Protein AF-A0A1Z5HUE1-F1 (afdb_monomer)

Secondary structure (DSSP, 8-state):
------THHHHHHHHHHHHHHHHHHHHHHHHHHHHHHHHHHHHHHHTS------HHHHHHHHHHHHHHHHHHHHHS--SHHHHHHHHHHHHHHH-TT----

InterPro domains:
  IPR019301 Flagellar protein FlgJ, N-terminal [PF10135] (54-87)

pLDDT: mean 76.31, std 17.21, range [38.12, 92.19]

Organism: NCBI:txid1246530

Sequence (101 aa):
MKVNLPETALVKNKEVANHSQADKLEKVCRRFEALLVERLLEAMDRTTFRSAETAATELYRDMYYMELARLVSENFQLGIAEKIYQQLQEQKLMLPGGDKG

Nearest PDB structures (foldseek):
  8or7-assembly2_A  TM=3.587E-01  e=9.261E+00  Chroococcidiopsis thermalis

Radius of gyration: 22.41 Å; Cα contacts (8 Å, |Δi|>4): 37; chains: 1; bounding box: 64×30×60 Å

Foldseek 3Di:
DDDDDDPVVPVVVVVVVVVVVLVVLLVVLLVVQLVVQLVVVVVVVVPDDDDDDDPVVVVVVSVVSSVVSVCCSVPPNPCRSVVVSVVVVVVVVVDPPPDDD

Mean predicted aligned error: 12.36 Å

Solvent-accessible surface area (backbone atoms only — not comparable to full-atom values): 5970 Å² total; per-residue (Å²): 137,86,83,82,76,73,74,74,66,62,58,60,55,55,53,56,55,49,51,59,50,53,56,50,51,49,52,49,28,38,54,50,38,17,54,50,43,27,52,49,53,54,56,57,52,71,73,54,92,75,73,96,73,52,73,68,58,52,54,53,45,56,54,48,41,51,51,49,14,48,50,32,46,74,76,53,66,86,54,55,27,60,50,52,47,51,53,53,53,52,49,63,72,68,49,95,80,84,81,90,129

Structure (mmCIF, N/CA/C/O backbone):
data_AF-A0A1Z5HUE1-F1
#
_entry.id   AF-A0A1Z5HUE1-F1
#
loop_
_atom_site.group_PDB
_atom_site.id
_atom_site.type_symbol
_atom_site.label_atom_id
_atom_site.label_alt_id
_atom_site.label_comp_id
_atom_site.label_asym_id
_atom_site.label_entity_id
_atom_site.label_seq_id
_atom_site.pdbx_PDB_ins_code
_atom_site.Cartn_x
_atom_site.Cartn_y
_atom_site.Cartn_z
_atom_site.occupancy
_atom_site.B_iso_or_equiv
_atom_site.auth_seq_id
_atom_site.auth_comp_id
_atom_site.auth_asym_id
_atom_site.auth_atom_id
_atom_site.pdbx_PDB_model_num
ATOM 1 N N . MET A 1 1 ? -46.916 21.495 37.120 1.00 38.22 1 MET A N 1
ATOM 2 C CA . MET A 1 1 ? -46.851 20.320 36.226 1.00 38.22 1 MET A CA 1
ATOM 3 C C . MET A 1 1 ? -45.495 20.356 35.530 1.00 38.22 1 MET A C 1
ATOM 5 O O . MET A 1 1 ? -45.300 21.190 34.660 1.00 38.22 1 MET A O 1
ATOM 9 N N . LYS A 1 2 ? -44.506 19.588 36.012 1.00 39.59 2 LYS A N 1
ATOM 10 C CA . LYS A 1 2 ? -43.179 19.519 35.377 1.00 39.59 2 LYS A CA 1
ATOM 11 C C . LYS A 1 2 ? -43.287 18.532 34.221 1.00 39.59 2 LYS A C 1
ATOM 13 O O . LYS A 1 2 ? -43.523 17.351 34.452 1.00 39.59 2 LYS A O 1
ATOM 18 N N . VAL A 1 3 ? -43.203 19.040 32.999 1.00 42.78 3 VAL A N 1
ATOM 19 C CA . VAL A 1 3 ? -43.184 18.220 31.788 1.00 42.78 3 VAL A CA 1
ATOM 20 C C . VAL A 1 3 ? -41.805 17.566 31.733 1.00 42.78 3 VAL A C 1
ATOM 22 O O . VAL A 1 3 ? -40.805 18.257 31.567 1.00 42.78 3 VAL A O 1
ATOM 25 N N . ASN A 1 4 ? -41.740 16.260 31.986 1.00 45.81 4 ASN A N 1
ATOM 26 C CA . ASN A 1 4 ? -40.517 15.482 31.826 1.00 45.81 4 ASN A CA 1
ATOM 27 C C . ASN A 1 4 ? -40.379 15.136 30.337 1.00 45.81 4 ASN A C 1
ATOM 29 O O . ASN A 1 4 ? -41.228 14.431 29.789 1.00 45.81 4 ASN A O 1
ATOM 33 N N . LEU A 1 5 ? -39.366 15.697 29.680 1.00 52.09 5 LEU A N 1
ATOM 34 C CA . LEU A 1 5 ? -39.021 15.398 28.292 1.00 52.09 5 LEU A CA 1
ATOM 35 C C . LEU A 1 5 ? -38.050 14.202 28.302 1.00 52.09 5 LEU A C 1
ATOM 37 O O . LEU A 1 5 ? -37.078 14.243 29.053 1.00 52.09 5 LEU A O 1
ATOM 41 N N . PRO A 1 6 ? -38.283 13.131 27.524 1.00 49.28 6 PRO A N 1
ATOM 42 C CA . PRO A 1 6 ? -37.566 11.874 27.719 1.00 49.28 6 PRO A CA 1
ATOM 43 C C . PRO A 1 6 ? -36.095 11.971 27.268 1.00 49.28 6 PRO A C 1
ATOM 45 O O . PRO A 1 6 ? -35.805 12.133 26.082 1.00 49.28 6 PRO A O 1
ATOM 48 N N . GLU A 1 7 ? -35.164 11.792 28.214 1.00 55.47 7 GLU A N 1
ATOM 49 C CA . GLU A 1 7 ? -33.698 11.699 28.021 1.00 55.47 7 GLU A CA 1
ATOM 50 C C . GLU A 1 7 ? -33.264 10.649 26.974 1.00 55.47 7 GLU A C 1
ATOM 52 O O . GLU A 1 7 ? -32.146 10.681 26.461 1.00 55.47 7 GLU A O 1
ATOM 57 N N . THR A 1 8 ? -34.157 9.740 26.581 1.00 49.66 8 THR A N 1
ATOM 58 C CA . THR A 1 8 ? -33.888 8.647 25.636 1.00 49.66 8 THR A CA 1
ATOM 59 C C . THR A 1 8 ? -33.630 9.089 24.190 1.00 49.66 8 THR A C 1
ATOM 61 O O . THR A 1 8 ? -33.119 8.297 23.399 1.00 49.66 8 THR A O 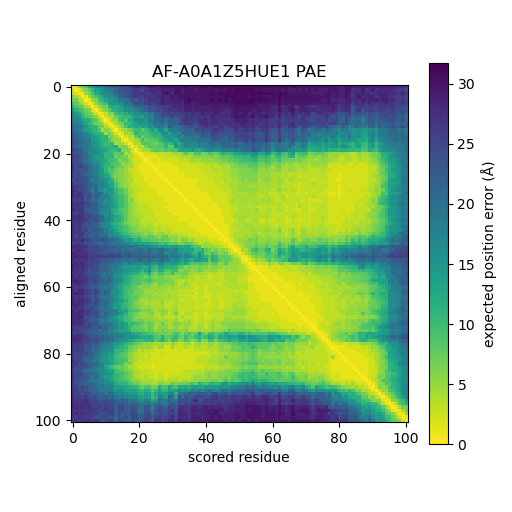1
ATOM 64 N N . ALA A 1 9 ? -33.973 10.325 23.807 1.00 48.88 9 ALA A N 1
ATOM 65 C CA . ALA A 1 9 ? -33.762 10.818 22.438 1.00 48.88 9 ALA A CA 1
ATOM 66 C C . ALA A 1 9 ? -32.333 11.341 22.178 1.00 48.88 9 ALA A C 1
ATOM 68 O O . ALA A 1 9 ? -31.880 11.352 21.034 1.00 48.88 9 ALA A O 1
ATOM 69 N N . LEU A 1 10 ? -31.610 11.753 23.223 1.00 51.38 10 LEU A N 1
ATOM 70 C CA . LEU A 1 10 ? -30.297 12.402 23.099 1.00 51.38 10 LEU A CA 1
ATOM 71 C C . LEU A 1 10 ? -29.151 11.385 22.954 1.00 51.38 10 LEU A C 1
ATOM 73 O O . LEU A 1 10 ? -28.212 11.614 22.193 1.00 51.38 10 LEU A O 1
ATOM 77 N N . VAL A 1 11 ? -29.272 10.223 23.603 1.00 53.47 11 VAL A N 1
ATOM 78 C CA . VAL A 1 11 ? -28.262 9.147 23.570 1.00 53.47 11 VAL A CA 1
ATOM 79 C C . VAL A 1 11 ? -28.190 8.476 22.191 1.00 53.47 11 VAL A C 1
ATOM 81 O O . VAL A 1 11 ? -27.101 8.280 21.655 1.00 53.47 11 VAL A O 1
ATOM 84 N N . LYS A 1 12 ? -29.340 8.240 21.541 1.00 50.56 12 LYS A N 1
ATOM 85 C CA . LYS A 1 12 ? -29.399 7.617 20.204 1.00 50.56 12 LYS A CA 1
ATOM 86 C C . LYS A 1 12 ? -28.666 8.414 19.119 1.00 50.56 12 LYS A C 1
ATOM 88 O O . LYS A 1 12 ? -28.101 7.818 18.209 1.00 50.56 12 LYS A O 1
ATOM 93 N N . ASN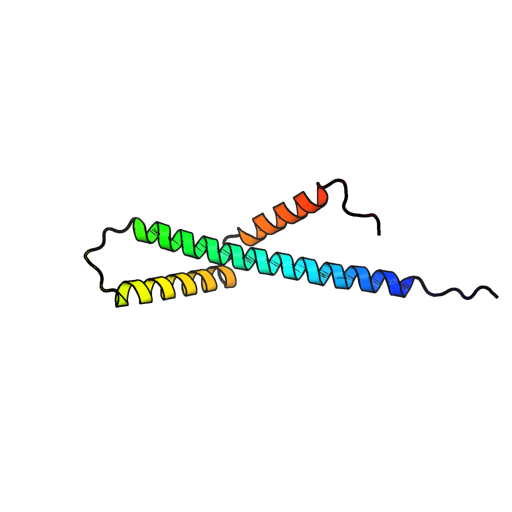 A 1 13 ? -28.632 9.745 19.208 1.00 54.34 13 ASN A N 1
ATOM 94 C CA . ASN A 1 13 ? -27.968 10.579 18.200 1.00 54.34 13 ASN A CA 1
ATOM 95 C C . ASN A 1 13 ? -26.436 10.587 18.342 1.00 54.34 13 ASN A C 1
ATOM 97 O O . ASN A 1 13 ? -25.733 10.639 17.332 1.00 54.34 13 ASN A O 1
ATOM 101 N N . LYS A 1 14 ? -25.908 10.496 19.572 1.00 53.16 14 LYS A N 1
ATOM 102 C CA . LYS A 1 14 ? -24.455 10.453 19.826 1.00 53.16 14 LYS A CA 1
ATOM 103 C C . LYS A 1 14 ? -23.839 9.133 19.344 1.00 53.16 14 LYS A C 1
ATOM 105 O O . LYS A 1 14 ? -22.748 9.139 18.780 1.00 53.16 14 LYS A O 1
ATOM 110 N N . GLU A 1 15 ? -24.540 8.013 19.507 1.00 54.97 15 GLU A N 1
ATOM 111 C CA . GLU A 1 15 ? -24.059 6.692 19.074 1.00 54.97 15 GLU A CA 1
ATOM 112 C C . GLU A 1 15 ? -24.017 6.551 17.545 1.00 54.97 15 GLU A C 1
ATOM 114 O O . GLU A 1 15 ? -23.006 6.126 16.988 1.00 54.97 15 GLU A O 1
ATOM 119 N N . VAL A 1 16 ? -25.061 7.007 16.845 1.00 59.06 16 VAL A N 1
ATOM 120 C CA . VAL A 1 16 ? -25.121 6.978 15.371 1.00 59.06 16 VAL A CA 1
ATOM 121 C C . VAL A 1 16 ? -24.062 7.900 14.744 1.00 59.06 16 VAL A C 1
ATOM 123 O O . VAL A 1 16 ? -23.42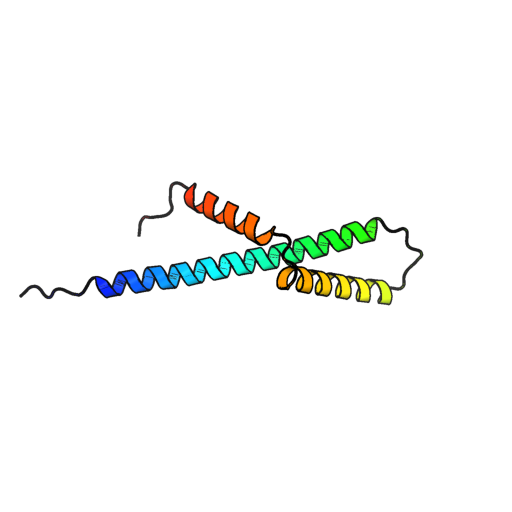2 7.540 13.753 1.00 59.06 16 VAL A O 1
ATOM 126 N N . ALA A 1 17 ? -23.817 9.071 15.341 1.00 60.03 17 ALA A N 1
ATOM 127 C CA . ALA A 1 17 ? -22.771 9.989 14.890 1.00 60.03 17 ALA A CA 1
ATOM 128 C C . ALA A 1 17 ? -21.355 9.416 15.091 1.00 60.03 17 ALA A C 1
ATOM 130 O O . ALA A 1 17 ? -20.497 9.578 14.220 1.00 60.03 17 ALA A O 1
ATOM 131 N N . ASN A 1 18 ? -21.115 8.718 16.206 1.00 61.47 18 ASN A N 1
ATOM 132 C CA . ASN A 1 18 ? -19.838 8.055 16.474 1.00 61.47 18 ASN A CA 1
ATOM 133 C C . ASN A 1 18 ? -19.590 6.870 15.535 1.00 61.47 18 ASN A C 1
ATOM 135 O O . ASN A 1 18 ? -18.476 6.733 15.029 1.00 61.47 18 ASN A O 1
ATOM 139 N N . HIS A 1 19 ? -20.621 6.078 15.225 1.00 63.59 19 HIS A N 1
ATOM 140 C CA . HIS A 1 19 ? -20.511 4.987 14.254 1.00 63.59 19 HIS A CA 1
ATOM 141 C C . HIS A 1 19 ? -20.126 5.514 12.862 1.00 63.59 19 HIS A C 1
ATOM 143 O O . HIS A 1 19 ? -19.202 5.004 12.234 1.00 63.59 19 HIS A O 1
ATOM 149 N N . SER A 1 20 ? -20.738 6.623 12.425 1.00 75.06 20 SER A N 1
ATOM 150 C CA . SER A 1 20 ? -20.401 7.268 11.148 1.00 75.06 20 SER A CA 1
ATOM 151 C C . SER A 1 20 ? -18.944 7.742 11.072 1.00 75.06 20 SER A C 1
ATOM 153 O O . SER A 1 20 ? -18.345 7.735 9.995 1.00 75.06 20 SER A O 1
ATOM 155 N N . GLN A 1 21 ? -18.359 8.184 12.190 1.00 79.25 21 GLN A N 1
ATOM 156 C CA . GLN A 1 21 ? -16.957 8.605 12.223 1.00 79.25 21 GLN A CA 1
ATOM 157 C C . GLN A 1 21 ? -15.989 7.421 12.257 1.00 79.25 21 GLN A C 1
ATOM 159 O O . GLN A 1 21 ? -14.972 7.473 11.567 1.00 79.25 21 GLN A O 1
ATOM 164 N N . ALA A 1 22 ? -16.308 6.366 13.012 1.00 80.75 22 ALA A N 1
ATOM 165 C CA . ALA A 1 22 ? -15.514 5.140 13.048 1.00 80.75 22 ALA A CA 1
ATOM 166 C C . ALA A 1 22 ? -15.399 4.517 11.647 1.00 80.75 22 ALA A C 1
ATOM 168 O O . ALA A 1 22 ? -14.289 4.285 11.168 1.00 80.75 22 ALA A O 1
ATOM 169 N N . ASP A 1 23 ? -16.521 4.404 10.931 1.00 84.69 23 ASP A N 1
ATOM 170 C CA . ASP A 1 23 ? -16.559 3.849 9.573 1.00 84.69 23 ASP A CA 1
ATOM 171 C C . ASP A 1 23 ? -15.757 4.694 8.572 1.00 84.69 23 ASP A C 1
ATOM 173 O O . ASP A 1 23 ? -15.142 4.180 7.635 1.00 84.69 23 ASP A O 1
ATOM 177 N N . LYS A 1 24 ? -15.766 6.024 8.736 1.00 88.00 24 LYS A N 1
ATOM 178 C CA . LYS A 1 24 ? -14.967 6.932 7.897 1.00 88.00 24 LYS A CA 1
ATOM 179 C C . LYS A 1 24 ? -13.478 6.763 8.165 1.00 88.00 24 LYS A C 1
ATOM 181 O O . LYS A 1 24 ? -12.706 6.740 7.209 1.00 88.00 24 LYS A O 1
ATOM 186 N N . LEU A 1 25 ? -13.086 6.648 9.433 1.00 87.62 25 LEU A N 1
ATOM 187 C CA . LEU A 1 25 ? -11.694 6.449 9.819 1.00 87.62 25 LEU A CA 1
ATOM 188 C C . LEU A 1 25 ? -11.166 5.123 9.266 1.00 87.62 25 LEU A C 1
ATOM 190 O O . LEU A 1 25 ? -10.120 5.112 8.625 1.00 87.62 25 LEU A O 1
ATOM 194 N N . GLU A 1 26 ? -11.936 4.043 9.408 1.00 88.31 26 GLU A N 1
ATOM 195 C CA . GLU A 1 26 ? -11.585 2.736 8.847 1.00 88.31 26 GLU A CA 1
ATOM 196 C C . GLU A 1 26 ? -11.399 2.804 7.322 1.00 88.31 26 GLU A C 1
ATOM 198 O O . GLU A 1 26 ? -10.387 2.349 6.787 1.00 88.31 26 GLU A O 1
ATOM 203 N N . LYS A 1 27 ? -12.328 3.450 6.603 1.00 89.38 27 LYS A N 1
ATOM 204 C CA . LYS A 1 27 ? -12.222 3.636 5.144 1.00 89.38 27 LYS A CA 1
ATOM 205 C C . LYS A 1 27 ? -10.975 4.414 4.733 1.00 89.38 27 LYS A C 1
ATOM 207 O O . LYS A 1 27 ? -10.382 4.109 3.700 1.00 89.38 27 LYS A O 1
ATOM 212 N N . VAL A 1 28 ? -10.581 5.424 5.505 1.00 91.31 28 VAL A N 1
ATOM 213 C CA . VAL A 1 28 ? -9.358 6.191 5.239 1.00 91.31 28 VAL A CA 1
ATOM 214 C C . VAL A 1 28 ? -8.119 5.331 5.480 1.00 91.31 28 VAL A C 1
ATOM 216 O O . VAL A 1 28 ? -7.232 5.323 4.630 1.00 91.31 28 VAL A O 1
ATOM 219 N N . CYS A 1 29 ? -8.080 4.554 6.566 1.00 91.12 29 CYS A N 1
ATOM 220 C CA . CYS A 1 29 ? -6.988 3.619 6.842 1.00 91.12 29 CYS A CA 1
ATOM 221 C C . CYS A 1 29 ? -6.820 2.587 5.715 1.00 91.12 29 CYS A C 1
ATOM 223 O O . CYS A 1 29 ? -5.702 2.372 5.255 1.00 91.12 29 CYS A O 1
ATOM 225 N N . ARG A 1 30 ? -7.922 2.023 5.198 1.00 89.56 30 ARG A N 1
ATOM 226 C CA . ARG A 1 30 ? -7.894 1.095 4.050 1.00 89.56 30 ARG A CA 1
ATOM 227 C C . ARG A 1 30 ? -7.346 1.748 2.777 1.00 89.56 30 ARG A C 1
ATOM 229 O O . ARG A 1 30 ? -6.512 1.171 2.089 1.00 89.56 30 ARG A O 1
ATOM 236 N N . ARG A 1 31 ? -7.758 2.986 2.478 1.00 89.62 31 ARG A N 1
ATOM 237 C CA . ARG A 1 31 ? -7.212 3.748 1.335 1.00 89.62 31 ARG A CA 1
ATOM 238 C C . ARG A 1 31 ? -5.722 4.040 1.489 1.00 89.62 31 ARG A C 1
ATOM 240 O O . ARG A 1 31 ? -4.997 4.064 0.500 1.00 89.62 31 ARG A O 1
ATOM 247 N N . PHE A 1 32 ? -5.271 4.277 2.714 1.00 91.69 32 PHE A N 1
ATOM 248 C CA . PHE A 1 32 ? -3.861 4.507 2.992 1.00 91.69 32 PHE A CA 1
ATOM 249 C C . PHE A 1 32 ? -3.028 3.231 2.826 1.00 91.69 32 PHE A C 1
ATOM 251 O O . PHE A 1 32 ? -1.939 3.289 2.263 1.00 91.69 32 PHE A O 1
ATOM 258 N N . GLU A 1 33 ? -3.551 2.076 3.247 1.00 89.56 33 GLU A N 1
ATOM 259 C CA . GLU A 1 33 ? -2.924 0.781 2.966 1.00 89.56 33 GLU A CA 1
ATOM 260 C C . GLU A 1 33 ? -2.789 0.544 1.457 1.00 89.56 33 GLU A C 1
ATOM 262 O O . GLU A 1 33 ? -1.704 0.185 1.012 1.00 89.56 33 GLU A O 1
ATOM 267 N N . ALA A 1 34 ? -3.820 0.843 0.657 1.00 90.62 34 ALA A N 1
ATOM 268 C CA . ALA A 1 34 ? -3.726 0.762 -0.804 1.00 90.62 34 ALA A CA 1
ATOM 269 C C . ALA A 1 34 ? -2.571 1.619 -1.355 1.00 90.62 34 ALA A C 1
ATOM 271 O O . ALA A 1 34 ? -1.743 1.132 -2.118 1.00 90.62 34 ALA A O 1
ATOM 272 N N . LEU A 1 35 ? -2.455 2.872 -0.908 1.00 91.00 35 LEU A N 1
ATOM 273 C CA . LEU A 1 35 ? -1.359 3.755 -1.315 1.00 91.00 35 LEU A CA 1
ATOM 274 C C . LEU A 1 35 ? 0.017 3.189 -0.925 1.00 91.00 35 LEU A C 1
ATOM 276 O O . LEU A 1 35 ? 0.966 3.265 -1.699 1.00 91.00 35 LEU A O 1
ATOM 280 N N . LEU A 1 36 ? 0.144 2.615 0.272 1.00 92.00 36 LEU A N 1
ATOM 281 C CA . LEU A 1 36 ? 1.392 1.992 0.713 1.00 92.00 36 LEU A CA 1
ATOM 282 C C . LEU A 1 36 ? 1.753 0.766 -0.124 1.00 92.00 36 LEU A C 1
ATOM 284 O O . LEU A 1 36 ? 2.921 0.598 -0.470 1.00 92.00 36 LEU A O 1
ATOM 288 N N . VAL A 1 37 ? 0.769 -0.070 -0.459 1.00 91.19 37 VAL A N 1
ATOM 289 C CA . VAL A 1 37 ? 0.975 -1.240 -1.320 1.00 91.19 37 VAL A CA 1
ATOM 290 C C . VAL A 1 37 ? 1.437 -0.806 -2.705 1.00 91.19 37 VAL A C 1
ATOM 292 O O . VAL A 1 37 ? 2.403 -1.366 -3.210 1.00 91.19 37 VAL A O 1
ATOM 295 N N . GLU A 1 38 ? 0.815 0.217 -3.292 1.00 91.25 38 GLU A N 1
ATOM 296 C CA . GLU A 1 38 ? 1.248 0.784 -4.574 1.00 91.25 38 GLU A CA 1
ATOM 297 C C . GLU A 1 38 ? 2.730 1.185 -4.520 1.00 91.25 38 GLU A C 1
ATOM 299 O O . GLU A 1 38 ? 3.532 0.725 -5.331 1.00 91.25 38 GLU A O 1
ATOM 304 N N . ARG A 1 39 ? 3.131 1.953 -3.498 1.00 92.00 39 ARG A N 1
ATOM 305 C CA . ARG A 1 39 ? 4.529 2.388 -3.345 1.00 92.0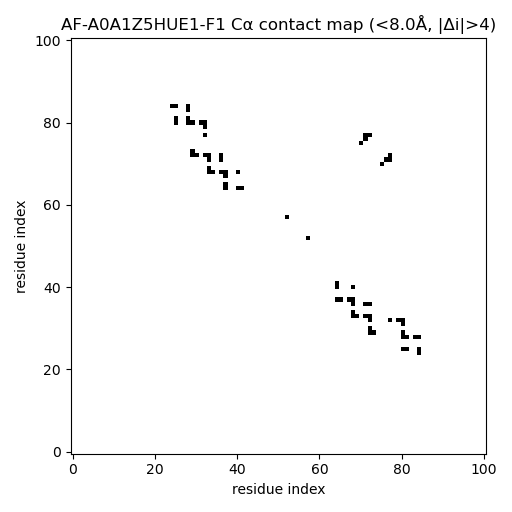0 39 ARG A CA 1
ATOM 306 C C . ARG A 1 39 ? 5.490 1.240 -3.074 1.00 92.00 39 ARG A C 1
ATOM 308 O O . ARG A 1 39 ? 6.639 1.299 -3.509 1.00 92.00 39 ARG A O 1
ATOM 315 N N . LEU A 1 40 ? 5.044 0.202 -2.373 1.00 90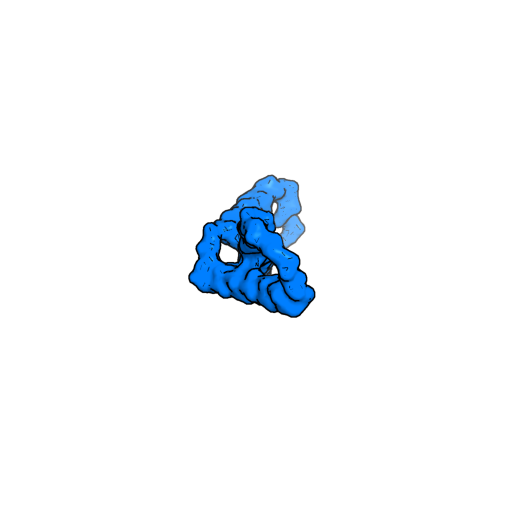.75 40 LEU A N 1
ATOM 316 C CA . LEU A 1 40 ? 5.829 -1.010 -2.172 1.00 90.75 40 LEU A CA 1
ATOM 317 C C . LEU A 1 40 ? 6.074 -1.724 -3.507 1.00 90.75 40 LEU A C 1
ATOM 319 O O . LEU A 1 40 ? 7.212 -2.095 -3.790 1.00 90.75 40 LEU A O 1
ATOM 323 N N . LEU A 1 41 ? 5.039 -1.866 -4.337 1.00 90.38 41 LEU A N 1
ATOM 324 C CA . LEU A 1 41 ? 5.143 -2.477 -5.664 1.00 90.38 41 LEU A CA 1
ATOM 325 C C . LEU A 1 41 ? 6.063 -1.666 -6.585 1.00 90.38 41 LEU A C 1
ATOM 327 O O . LEU A 1 41 ? 6.953 -2.243 -7.208 1.00 90.38 41 LEU A O 1
ATOM 331 N N . GLU A 1 42 ? 5.924 -0.338 -6.608 1.00 90.00 42 GLU A N 1
ATOM 332 C CA . GLU A 1 42 ? 6.836 0.553 -7.338 1.00 90.00 42 GLU A CA 1
ATOM 333 C C . GLU A 1 42 ? 8.290 0.404 -6.857 1.00 90.00 42 GLU A C 1
ATOM 335 O O . GLU A 1 42 ? 9.219 0.342 -7.663 1.00 90.00 42 GLU A O 1
ATOM 340 N N . ALA A 1 43 ? 8.516 0.350 -5.540 1.00 90.38 43 ALA A N 1
ATOM 341 C CA . ALA A 1 43 ? 9.855 0.205 -4.974 1.00 90.38 43 ALA A CA 1
ATOM 342 C C . ALA A 1 43 ? 10.483 -1.145 -5.341 1.00 90.38 43 ALA A C 1
ATOM 344 O O . ALA A 1 43 ? 11.664 -1.192 -5.685 1.00 90.38 43 ALA A O 1
ATOM 345 N N . MET A 1 44 ? 9.696 -2.225 -5.315 1.00 88.12 44 MET A N 1
ATOM 346 C CA . MET A 1 44 ? 10.123 -3.543 -5.786 1.00 88.12 44 MET A CA 1
ATOM 347 C C . MET A 1 44 ? 10.464 -3.510 -7.277 1.00 88.12 44 MET A C 1
ATOM 349 O O . MET A 1 44 ? 11.501 -4.045 -7.671 1.00 88.12 44 MET A O 1
ATOM 353 N N . ASP A 1 45 ? 9.660 -2.828 -8.095 1.00 86.00 45 ASP A N 1
ATOM 354 C CA . ASP A 1 45 ? 9.928 -2.703 -9.527 1.00 86.00 45 ASP A CA 1
ATOM 355 C C . ASP A 1 45 ? 11.248 -1.991 -9.823 1.00 86.00 45 ASP A C 1
ATOM 357 O O . ASP A 1 45 ? 12.030 -2.454 -10.651 1.00 86.00 45 ASP A O 1
ATOM 361 N N . ARG A 1 46 ? 11.563 -0.922 -9.084 1.00 86.88 46 ARG A N 1
ATOM 362 C CA . ARG A 1 46 ? 12.829 -0.181 -9.234 1.00 86.88 46 ARG A CA 1
ATOM 363 C C . ARG A 1 46 ? 14.075 -1.028 -8.975 1.00 86.88 46 ARG A C 1
ATOM 365 O O . ARG A 1 46 ? 15.158 -0.657 -9.419 1.00 86.88 46 ARG A O 1
ATOM 372 N N . THR A 1 47 ? 13.949 -2.146 -8.257 1.00 88.31 47 THR A N 1
ATOM 373 C CA . THR A 1 47 ? 15.065 -3.086 -8.047 1.00 88.31 47 THR A CA 1
ATOM 374 C C . THR A 1 47 ? 15.301 -4.020 -9.233 1.00 88.31 47 THR A C 1
ATOM 376 O O . THR A 1 47 ? 16.319 -4.713 -9.277 1.00 88.31 47 THR A O 1
ATOM 379 N N . THR A 1 48 ? 14.394 -4.038 -10.214 1.00 85.50 48 THR A N 1
ATOM 380 C CA . THR A 1 48 ? 14.545 -4.841 -11.427 1.00 85.50 48 THR A CA 1
ATOM 381 C C . THR A 1 48 ? 15.386 -4.094 -12.461 1.00 85.50 48 THR A C 1
ATOM 383 O O . THR A 1 48 ? 15.161 -2.921 -12.750 1.00 85.50 48 THR A O 1
ATOM 386 N N . PHE A 1 49 ? 16.393 -4.765 -13.026 1.00 75.31 49 PHE A N 1
ATOM 387 C CA . PHE A 1 49 ? 17.206 -4.184 -14.093 1.00 75.31 49 PHE A CA 1
ATOM 388 C C . PHE A 1 49 ? 16.421 -4.243 -15.405 1.00 75.31 49 PHE A C 1
ATOM 390 O O . PHE A 1 49 ? 16.150 -5.333 -15.914 1.00 75.31 49 PHE A O 1
ATOM 397 N N . ARG A 1 50 ? 16.043 -3.083 -15.948 1.00 72.94 50 ARG A N 1
ATOM 398 C CA . ARG A 1 50 ? 15.228 -2.994 -17.165 1.00 72.94 50 ARG A CA 1
ATOM 399 C C . ARG A 1 50 ? 16.006 -2.353 -18.311 1.00 72.94 50 ARG A C 1
ATOM 401 O O . ARG A 1 50 ? 16.780 -1.419 -18.118 1.00 72.94 50 ARG A O 1
ATOM 408 N N . SER A 1 51 ? 15.817 -2.902 -19.510 1.00 75.50 51 SER A N 1
ATOM 409 C CA . SER A 1 51 ? 16.254 -2.263 -20.757 1.00 75.50 51 SER A CA 1
ATOM 410 C C . SER A 1 51 ? 15.336 -1.077 -21.075 1.00 75.50 51 SER A C 1
ATOM 412 O O . SER A 1 51 ? 14.305 -0.928 -20.430 1.00 75.50 51 SER A O 1
ATOM 414 N N . ALA A 1 52 ? 15.710 -0.213 -22.024 1.00 72.00 52 ALA A N 1
ATOM 415 C CA . ALA A 1 52 ? 14.923 0.977 -22.355 1.00 72.00 52 ALA A CA 1
ATOM 416 C C . ALA A 1 52 ? 13.470 0.606 -22.702 1.00 72.00 52 ALA A C 1
ATOM 418 O O . ALA A 1 52 ? 13.212 -0.066 -23.702 1.00 72.00 52 ALA A O 1
ATOM 419 N N . GLU A 1 53 ? 12.531 1.032 -21.860 1.00 80.62 53 GLU A N 1
ATOM 420 C CA . GLU A 1 53 ? 11.110 0.758 -22.036 1.00 80.62 53 GLU A CA 1
ATOM 421 C C . GLU A 1 53 ? 10.444 1.863 -22.853 1.00 80.62 53 GLU A C 1
ATOM 423 O O . GLU A 1 53 ? 10.926 2.992 -22.941 1.00 80.62 53 GLU A O 1
ATOM 428 N N . THR A 1 54 ? 9.327 1.528 -23.494 1.00 87.75 54 THR A N 1
ATOM 429 C CA . THR A 1 54 ? 8.520 2.536 -24.183 1.00 87.75 54 THR A CA 1
ATOM 430 C C . THR A 1 54 ? 7.620 3.255 -23.181 1.00 87.75 54 THR A C 1
ATOM 432 O O . THR A 1 54 ? 7.155 2.640 -22.222 1.00 87.75 54 THR A O 1
ATOM 435 N N . ALA A 1 55 ? 7.272 4.516 -23.449 1.00 86.75 55 ALA A N 1
ATOM 436 C CA . ALA A 1 55 ? 6.330 5.276 -22.618 1.00 86.75 55 ALA A CA 1
ATOM 437 C C . ALA A 1 55 ? 4.965 4.570 -22.446 1.00 86.75 55 ALA A C 1
ATOM 439 O O . ALA A 1 55 ? 4.305 4.710 -21.420 1.00 86.75 55 ALA A O 1
ATOM 440 N N . ALA A 1 56 ? 4.539 3.769 -23.431 1.00 88.75 56 ALA A N 1
ATOM 441 C CA . ALA A 1 56 ? 3.322 2.964 -23.328 1.00 88.75 56 ALA A CA 1
ATOM 442 C C . ALA A 1 56 ? 3.447 1.846 -22.276 1.00 88.75 56 ALA A C 1
ATOM 444 O O . ALA A 1 56 ? 2.482 1.533 -21.580 1.00 88.75 56 ALA A O 1
ATOM 445 N N . THR A 1 57 ? 4.635 1.250 -22.152 1.00 88.25 57 THR A N 1
ATOM 446 C CA . THR A 1 57 ? 4.933 0.206 -21.164 1.00 88.25 57 THR A CA 1
ATOM 447 C C . THR A 1 57 ? 4.990 0.772 -19.748 1.00 88.25 57 THR A C 1
ATOM 449 O O . THR A 1 57 ? 4.513 0.114 -18.824 1.00 88.25 57 THR A O 1
ATOM 452 N N . GLU A 1 58 ? 5.534 1.979 -19.581 1.00 87.38 58 GLU A N 1
ATOM 453 C CA . GLU A 1 58 ? 5.532 2.702 -18.302 1.00 87.38 58 GLU A CA 1
ATOM 454 C C . GLU A 1 58 ? 4.099 3.029 -17.866 1.00 87.38 58 GLU A C 1
ATOM 456 O O . GLU A 1 58 ? 3.673 2.608 -16.795 1.00 87.38 58 GLU A O 1
ATOM 461 N N . LEU A 1 59 ? 3.302 3.647 -18.745 1.00 88.88 59 LEU A N 1
ATOM 462 C CA . LEU A 1 59 ? 1.912 3.991 -18.434 1.00 88.88 59 LEU A CA 1
ATOM 463 C C . LEU A 1 59 ? 1.077 2.763 -18.041 1.00 88.88 59 LEU A C 1
ATOM 465 O O . LEU A 1 59 ? 0.333 2.796 -17.061 1.00 88.88 59 LEU A O 1
ATOM 469 N N . TYR A 1 60 ? 1.188 1.669 -18.802 1.00 91.12 60 TYR A N 1
ATOM 470 C CA . TYR A 1 60 ? 0.451 0.443 -18.496 1.00 91.12 60 TYR A CA 1
ATOM 471 C C . TYR A 1 60 ? 0.856 -0.141 -17.139 1.00 91.12 60 TYR A C 1
ATOM 473 O O . TYR A 1 60 ? 0.017 -0.672 -16.411 1.00 91.12 60 TYR A O 1
ATOM 481 N N . ARG A 1 61 ? 2.139 -0.040 -16.785 1.00 89.44 61 ARG A N 1
ATOM 482 C CA . ARG A 1 61 ? 2.646 -0.520 -15.502 1.00 89.44 61 ARG A CA 1
ATOM 483 C C . ARG A 1 61 ? 2.090 0.277 -14.335 1.00 89.44 61 ARG A C 1
ATOM 485 O O . ARG A 1 61 ? 1.636 -0.340 -13.377 1.00 89.44 61 ARG A O 1
ATOM 492 N N . ASP A 1 62 ? 2.093 1.599 -14.429 1.00 89.12 62 ASP A N 1
ATOM 493 C CA . ASP A 1 62 ? 1.557 2.453 -13.368 1.00 89.12 62 ASP A CA 1
ATOM 494 C C . ASP A 1 62 ? 0.081 2.117 -13.113 1.00 89.12 62 ASP A C 1
ATOM 496 O O . ASP A 1 62 ? -0.340 1.895 -11.976 1.00 89.12 62 ASP A O 1
ATOM 500 N N . MET A 1 63 ? -0.696 1.943 -14.189 1.00 92.19 63 MET A N 1
ATOM 501 C CA . MET A 1 63 ? -2.088 1.493 -14.095 1.00 92.19 63 MET 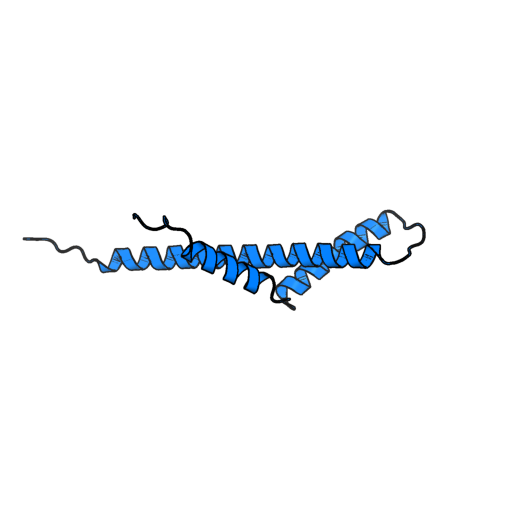A CA 1
ATOM 502 C C . MET A 1 63 ? -2.216 0.100 -13.461 1.00 92.19 63 MET A C 1
ATOM 504 O O . MET A 1 63 ? -3.124 -0.138 -12.663 1.00 92.19 63 MET A O 1
ATOM 508 N N . TYR A 1 64 ? -1.313 -0.821 -13.805 1.00 92.00 64 TYR A N 1
ATOM 509 C CA . TYR A 1 64 ? -1.295 -2.173 -13.256 1.00 92.00 64 TYR A CA 1
ATOM 510 C C . TYR A 1 64 ? -0.994 -2.187 -11.752 1.00 92.00 64 TYR A C 1
ATOM 512 O O . TYR A 1 64 ? -1.677 -2.889 -11.005 1.00 92.00 64 TYR A O 1
ATOM 520 N N . TYR A 1 65 ? -0.023 -1.398 -11.286 1.00 91.44 65 TYR A N 1
ATOM 521 C CA . TYR A 1 65 ? 0.295 -1.297 -9.859 1.00 91.44 65 TYR A CA 1
ATOM 522 C C . TYR A 1 65 ? -0.820 -0.650 -9.056 1.00 91.44 65 TYR A C 1
ATOM 524 O O . TYR A 1 65 ? -1.145 -1.153 -7.981 1.00 91.44 65 TYR A O 1
ATOM 532 N N . MET A 1 66 ? -1.458 0.386 -9.597 1.00 88.75 66 MET A N 1
ATOM 533 C CA . MET A 1 66 ? -2.612 1.011 -8.959 1.00 88.75 66 MET A CA 1
ATOM 534 C C . MET A 1 66 ? -3.764 0.006 -8.769 1.00 88.75 66 MET A C 1
ATOM 536 O O . MET A 1 66 ? -4.345 -0.079 -7.684 1.00 88.75 66 MET A O 1
ATOM 540 N N . GLU A 1 67 ? -4.075 -0.803 -9.788 1.00 89.88 67 GLU A N 1
ATOM 541 C CA . GLU A 1 67 ? -5.151 -1.800 -9.696 1.00 89.88 67 GLU A CA 1
ATOM 542 C C . GLU A 1 67 ? -4.785 -2.970 -8.775 1.00 89.88 67 GLU A C 1
ATOM 544 O O . GLU A 1 67 ? -5.610 -3.406 -7.970 1.00 89.88 67 GLU A O 1
ATOM 549 N N . LEU A 1 68 ? -3.539 -3.451 -8.825 1.00 88.94 68 LEU A N 1
ATOM 550 C CA . LEU A 1 68 ? -3.057 -4.455 -7.876 1.00 88.94 68 LEU A CA 1
ATOM 551 C C . LEU A 1 68 ? -3.147 -3.956 -6.435 1.00 88.94 68 LEU A C 1
ATOM 553 O O . LEU A 1 68 ? -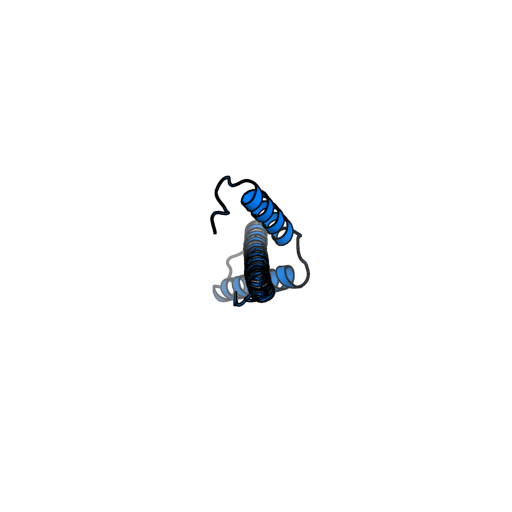3.626 -4.682 -5.567 1.00 88.94 68 LEU A O 1
ATOM 557 N N . ALA A 1 69 ? -2.722 -2.723 -6.175 1.00 88.38 69 ALA A N 1
ATOM 558 C CA . ALA A 1 69 ? -2.781 -2.128 -4.851 1.00 88.38 69 ALA A CA 1
ATOM 559 C C . ALA A 1 69 ? -4.220 -2.022 -4.331 1.00 88.38 69 ALA A C 1
ATOM 561 O O . ALA A 1 69 ? -4.491 -2.361 -3.175 1.00 88.38 69 ALA A O 1
ATOM 562 N N . ARG A 1 70 ? -5.164 -1.644 -5.206 1.00 86.38 70 ARG A N 1
ATOM 563 C CA . ARG A 1 70 ? -6.601 -1.655 -4.908 1.00 86.38 70 ARG A CA 1
ATOM 564 C C . ARG A 1 70 ? -7.076 -3.062 -4.538 1.00 86.38 70 ARG A C 1
ATOM 566 O O . ARG A 1 70 ? -7.644 -3.243 -3.462 1.00 86.38 70 ARG A O 1
ATOM 573 N N . LEU A 1 71 ? -6.789 -4.060 -5.377 1.00 87.81 71 LEU A N 1
ATOM 574 C CA . LEU A 1 71 ? -7.197 -5.452 -5.157 1.00 87.81 71 LEU A CA 1
ATOM 575 C C . LEU A 1 71 ? -6.609 -6.050 -3.877 1.00 87.81 71 LEU A C 1
ATOM 577 O O . LEU A 1 71 ? -7.318 -6.772 -3.176 1.00 87.81 71 LEU A O 1
ATOM 581 N N . VAL A 1 72 ? -5.348 -5.745 -3.563 1.00 84.06 72 VAL A N 1
ATOM 582 C CA . VAL A 1 72 ? -4.695 -6.169 -2.320 1.00 84.06 72 VAL A CA 1
ATOM 583 C C . VAL A 1 72 ? -5.387 -5.519 -1.125 1.00 84.06 72 VAL A C 1
ATOM 585 O O . VAL A 1 72 ? -5.814 -6.230 -0.227 1.00 84.06 72 VAL A O 1
ATOM 588 N N . SER A 1 73 ? -5.627 -4.207 -1.143 1.00 80.00 73 SER A N 1
ATOM 589 C CA . SER A 1 73 ? -6.317 -3.533 -0.029 1.00 80.00 73 SER A CA 1
ATOM 590 C C . SER A 1 73 ? -7.758 -4.022 0.207 1.00 80.00 73 SER A C 1
ATOM 592 O O . SER A 1 73 ? -8.257 -3.973 1.332 1.00 80.00 73 SER A O 1
ATOM 594 N N . GLU A 1 74 ? -8.439 -4.501 -0.840 1.00 81.50 74 GLU A N 1
ATOM 595 C CA . GLU A 1 74 ? -9.819 -4.997 -0.758 1.00 81.50 74 GLU A CA 1
ATOM 596 C C . GLU A 1 74 ? -9.908 -6.483 -0.382 1.00 81.50 74 GLU A C 1
ATOM 598 O O . GLU A 1 74 ? -10.782 -6.854 0.400 1.00 81.50 74 GLU A O 1
ATOM 603 N N . ASN A 1 75 ? -9.025 -7.331 -0.926 1.00 79.06 75 ASN A N 1
ATOM 604 C CA . ASN A 1 75 ? -9.143 -8.796 -0.842 1.00 79.06 75 ASN A CA 1
ATOM 605 C C . ASN A 1 75 ? -8.017 -9.473 -0.047 1.00 79.06 75 ASN A C 1
ATOM 607 O O . ASN A 1 75 ? -8.203 -10.579 0.454 1.00 79.06 75 ASN A O 1
ATOM 611 N N . PHE A 1 76 ? -6.852 -8.833 0.064 1.00 67.50 76 PHE A N 1
ATOM 612 C CA . PHE A 1 76 ? -5.652 -9.353 0.724 1.00 67.50 76 PHE A CA 1
ATOM 613 C C . PHE A 1 76 ? -5.077 -8.289 1.659 1.00 67.50 76 PHE A C 1
ATOM 615 O O . PHE A 1 76 ? -3.988 -7.758 1.442 1.00 67.50 76 PHE A O 1
ATOM 622 N N . GLN A 1 77 ? -5.851 -7.951 2.689 1.00 74.06 77 GLN A N 1
ATOM 623 C CA . GLN A 1 77 ? -5.460 -6.956 3.682 1.00 74.06 77 GLN A CA 1
ATOM 624 C C . GLN A 1 77 ? -4.128 -7.362 4.324 1.00 74.06 77 GLN A C 1
ATOM 626 O O . GLN A 1 77 ? -3.984 -8.484 4.817 1.00 74.06 77 GLN A O 1
ATOM 631 N N . LEU A 1 78 ? -3.150 -6.454 4.324 1.00 85.69 78 LEU A N 1
ATOM 632 C CA . LEU A 1 78 ? -1.831 -6.709 4.912 1.00 85.69 78 LEU A CA 1
ATOM 633 C C . LEU A 1 78 ? -1.825 -6.489 6.431 1.00 85.69 78 LEU A C 1
ATOM 635 O O . LEU A 1 78 ? -0.811 -6.730 7.088 1.00 85.69 78 LEU A O 1
ATOM 639 N N . GLY A 1 79 ? -2.944 -6.036 7.000 1.00 87.69 79 GLY A N 1
ATOM 640 C CA . GLY A 1 79 ? -3.061 -5.723 8.420 1.00 87.69 79 GLY A CA 1
ATOM 641 C C . GLY A 1 79 ? -2.570 -4.316 8.772 1.00 87.69 79 GLY A C 1
ATOM 642 O O . GLY A 1 79 ? -2.547 -3.948 9.949 1.00 87.69 79 GLY A O 1
ATOM 643 N N . ILE A 1 80 ? -2.124 -3.529 7.785 1.00 89.69 80 ILE A N 1
ATOM 644 C CA . ILE A 1 80 ? -1.559 -2.194 8.006 1.00 89.69 80 ILE A CA 1
ATOM 645 C C . ILE A 1 80 ? -2.688 -1.216 8.321 1.00 89.69 80 ILE A C 1
ATOM 647 O O . ILE A 1 80 ? -2.561 -0.418 9.251 1.00 89.69 80 ILE A O 1
ATOM 651 N N . ALA A 1 81 ? -3.807 -1.303 7.597 1.00 90.19 81 ALA A N 1
ATOM 652 C CA . ALA A 1 81 ? -4.979 -0.470 7.852 1.00 90.19 81 ALA A CA 1
ATOM 653 C C . ALA A 1 81 ? -5.493 -0.653 9.290 1.00 90.19 81 ALA A C 1
ATOM 655 O O . ALA A 1 81 ? -5.757 0.327 9.988 1.00 90.19 81 ALA A O 1
ATOM 656 N N . GLU A 1 82 ? -5.563 -1.899 9.758 1.00 90.81 82 GLU A N 1
ATOM 657 C CA . GLU A 1 82 ? -5.994 -2.274 11.102 1.00 90.81 82 GLU A CA 1
ATOM 658 C C . GLU A 1 82 ? -5.024 -1.749 12.159 1.00 90.81 82 GLU A C 1
ATOM 660 O O . GLU A 1 82 ? -5.454 -1.222 13.186 1.00 90.81 82 GLU A O 1
ATOM 665 N N . LYS A 1 83 ? -3.712 -1.843 11.907 1.00 91.44 83 LYS A N 1
ATOM 666 C CA . LYS A 1 83 ? -2.697 -1.314 12.826 1.00 91.44 83 LYS A CA 1
ATOM 667 C C . LYS A 1 83 ? -2.741 0.202 12.935 1.00 91.44 83 LYS A C 1
ATOM 669 O O . LYS A 1 83 ? -2.700 0.720 14.049 1.00 91.44 83 LYS A O 1
ATOM 674 N N . ILE A 1 84 ? -2.890 0.905 11.814 1.00 89.31 84 ILE A N 1
ATOM 675 C CA . ILE A 1 84 ? -3.054 2.363 11.806 1.00 89.31 84 ILE A CA 1
ATOM 676 C C . ILE A 1 84 ? -4.337 2.747 12.546 1.00 89.31 84 ILE A C 1
ATOM 678 O O . ILE A 1 84 ? -4.321 3.646 13.382 1.00 89.31 84 ILE A O 1
ATOM 682 N N . TYR A 1 85 ? -5.441 2.046 12.285 1.00 90.94 85 TYR A N 1
ATOM 683 C CA . TYR A 1 85 ? -6.711 2.293 12.958 1.00 90.94 85 TYR A CA 1
ATOM 684 C C . TYR A 1 85 ? -6.601 2.117 14.479 1.00 90.94 85 TYR A C 1
ATOM 686 O O . TYR A 1 85 ? -7.017 3.004 15.224 1.00 90.94 85 TYR A O 1
ATOM 694 N N . GLN A 1 86 ? -5.985 1.021 14.937 1.00 90.31 86 GLN A N 1
ATOM 695 C CA . GLN A 1 86 ? -5.724 0.758 16.358 1.00 90.31 86 GLN A CA 1
ATOM 696 C C . GLN A 1 86 ? -4.906 1.887 16.992 1.00 90.31 86 GLN A C 1
ATOM 698 O O . GLN A 1 86 ? -5.334 2.464 17.989 1.00 90.31 86 GLN A O 1
ATOM 703 N N . GLN A 1 87 ? -3.791 2.276 16.371 1.00 88.31 87 GLN A N 1
ATOM 704 C CA . GLN A 1 87 ? -2.936 3.350 16.884 1.00 88.31 87 GLN A CA 1
ATOM 705 C C . GLN A 1 87 ? -3.653 4.702 16.950 1.00 88.31 87 GLN A C 1
ATOM 707 O O . GLN A 1 87 ? -3.486 5.442 17.917 1.00 88.31 87 GLN A O 1
ATOM 712 N N . LEU A 1 88 ? -4.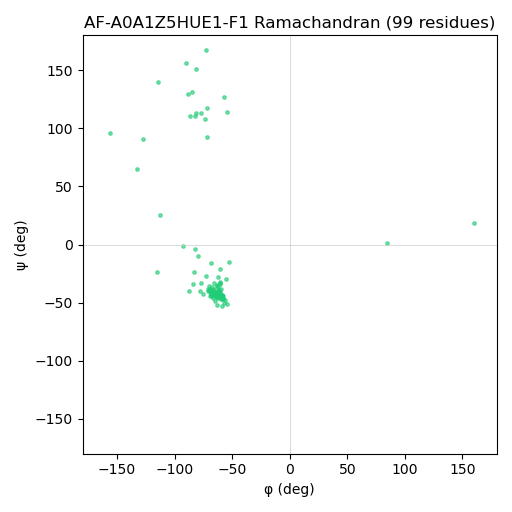468 5.032 15.946 1.00 86.88 88 LEU A N 1
ATOM 713 C CA . LEU A 1 88 ? -5.227 6.284 15.925 1.00 86.88 88 LEU A CA 1
ATOM 714 C C . LEU A 1 88 ? -6.344 6.296 16.974 1.00 86.88 88 LEU A C 1
ATOM 716 O O . LEU A 1 88 ? -6.607 7.339 17.574 1.00 86.88 88 LEU A O 1
ATOM 720 N N . GLN A 1 89 ? -6.982 5.152 17.234 1.00 85.50 89 GLN A N 1
ATOM 721 C CA . GLN A 1 89 ? -7.937 5.030 18.335 1.00 85.50 89 GLN A CA 1
ATOM 722 C C . GLN A 1 89 ? -7.260 5.151 19.702 1.00 85.50 89 GLN A C 1
ATOM 724 O O . GLN A 1 89 ? -7.756 5.877 20.564 1.00 85.50 89 GLN A O 1
ATOM 729 N N . GLU A 1 90 ? -6.116 4.495 19.889 1.00 82.31 90 GLU A N 1
ATOM 730 C CA . GLU A 1 90 ? -5.317 4.586 21.113 1.00 82.31 90 GLU A CA 1
ATOM 731 C C . GLU A 1 90 ? -4.834 6.024 21.352 1.00 82.31 90 GLU A C 1
ATOM 733 O O . GLU A 1 90 ? -4.992 6.547 22.453 1.00 82.31 90 GLU A O 1
ATOM 738 N N . GLN A 1 91 ? -4.353 6.722 20.315 1.00 75.81 91 GLN A N 1
ATOM 739 C CA . GLN A 1 91 ? -4.003 8.144 20.408 1.00 75.81 91 GLN A CA 1
ATOM 740 C C . GLN A 1 91 ? -5.204 9.030 20.739 1.00 75.81 91 GLN A C 1
ATOM 742 O O . GLN A 1 91 ? -5.073 9.951 21.544 1.00 75.81 91 GLN A O 1
ATOM 747 N N . LYS A 1 92 ? -6.380 8.760 20.160 1.00 65.88 92 LYS A N 1
ATOM 748 C CA . LYS A 1 92 ? -7.614 9.480 20.508 1.00 65.88 92 LYS A CA 1
ATOM 749 C C . LYS A 1 92 ? -7.968 9.299 21.990 1.00 65.88 92 LYS A C 1
ATOM 751 O O . LYS A 1 92 ? -8.471 10.238 22.599 1.00 65.88 92 LYS A O 1
ATOM 756 N N . LEU A 1 93 ? -7.658 8.138 22.572 1.00 54.31 93 LEU A N 1
ATOM 757 C CA . LEU A 1 93 ? -7.772 7.877 24.011 1.00 54.31 93 LEU A CA 1
ATOM 758 C C . LEU A 1 93 ? -6.693 8.592 24.852 1.00 54.31 93 LEU A C 1
ATOM 760 O O . LEU A 1 93 ? -6.932 8.878 26.022 1.00 54.31 93 LEU A O 1
ATOM 764 N N . MET A 1 94 ? -5.521 8.884 24.278 1.00 47.19 94 MET A N 1
ATOM 765 C CA . MET A 1 94 ? -4.365 9.484 24.967 1.00 47.19 94 MET A CA 1
ATOM 766 C C . MET A 1 94 ? -4.293 11.020 24.898 1.00 47.19 94 MET A C 1
ATOM 768 O O . MET A 1 94 ? -3.384 11.607 25.483 1.00 47.19 94 MET A O 1
ATOM 772 N N . LEU A 1 95 ? -5.228 11.698 24.223 1.00 46.78 95 LEU A N 1
ATOM 773 C CA . LEU A 1 95 ? -5.294 13.164 24.187 1.00 46.78 95 LEU A CA 1
ATOM 774 C C . LEU A 1 95 ? -6.093 13.706 25.393 1.00 46.78 95 LEU A C 1
ATOM 776 O O . LEU A 1 95 ? -7.319 13.559 25.422 1.00 46.78 95 LEU A O 1
ATOM 780 N N . PRO A 1 96 ? -5.465 14.389 26.375 1.00 47.44 96 PRO A N 1
ATOM 781 C CA . PRO A 1 96 ? -6.200 15.089 27.423 1.00 47.44 96 PRO A CA 1
ATOM 782 C C . PRO A 1 96 ? -6.876 16.331 26.825 1.00 47.44 96 PRO A C 1
ATOM 784 O O . PRO A 1 96 ? -6.274 17.398 26.734 1.00 47.44 96 PRO A O 1
ATOM 787 N N . GLY A 1 97 ? -8.129 16.201 26.385 1.00 53.34 97 GLY A N 1
ATOM 788 C CA . GLY A 1 97 ? -8.895 17.359 25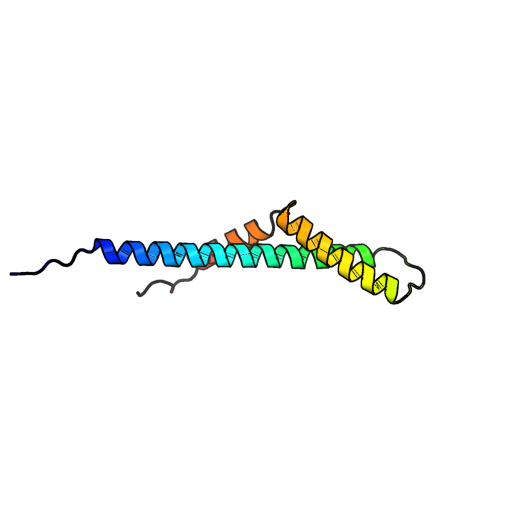.905 1.00 53.34 97 GLY A CA 1
ATOM 789 C C . GLY A 1 97 ? -10.101 17.085 25.009 1.00 53.34 97 GLY A C 1
ATOM 790 O O . GLY A 1 97 ? -10.534 17.997 24.313 1.00 53.34 97 GLY A O 1
ATOM 791 N N . GLY A 1 98 ? -10.639 15.865 24.994 1.00 48.97 98 GLY A N 1
ATOM 792 C CA . GLY A 1 98 ? -11.653 15.453 24.022 1.00 48.97 98 GLY A CA 1
ATOM 793 C C . GLY A 1 98 ? -13.058 15.172 24.552 1.00 48.97 98 GLY A C 1
ATOM 794 O O . GLY A 1 98 ? -13.738 14.388 23.908 1.00 48.97 98 GLY A O 1
ATOM 795 N N . ASP A 1 99 ? -13.499 15.740 25.682 1.00 46.06 99 ASP A N 1
ATOM 796 C CA . ASP A 1 99 ? -14.937 15.822 26.006 1.00 46.06 99 ASP A CA 1
ATOM 797 C C . ASP A 1 99 ? -15.231 16.969 26.993 1.00 46.06 99 ASP A C 1
ATOM 799 O O . ASP A 1 99 ? -15.075 16.857 28.209 1.00 46.06 99 ASP A O 1
ATOM 803 N N . LYS A 1 100 ? -15.632 18.117 26.446 1.00 44.28 100 LYS A N 1
ATOM 804 C CA . LYS A 1 100 ? -16.569 19.038 27.096 1.00 44.28 100 LYS A CA 1
ATOM 805 C C . LYS A 1 100 ? -17.668 19.303 26.072 1.00 44.28 100 LYS A C 1
ATOM 807 O O . LYS A 1 100 ? -17.519 20.199 25.241 1.00 44.28 100 LYS A O 1
ATOM 812 N N . GLY A 1 101 ? -18.722 18.489 26.114 1.00 38.12 101 GLY A N 1
ATOM 813 C CA . GLY A 1 101 ? -19.926 18.626 25.290 1.00 38.12 101 GLY A CA 1
ATOM 814 C C . GLY A 1 101 ? -20.954 17.543 25.569 1.00 38.12 101 GLY A C 1
ATOM 815 O O . GLY A 1 101 ? -21.017 16.569 24.783 1.00 38.12 101 GLY A O 1
#